Protein AF-A0A9D1D4U3-F1 (afdb_monomer_lite)

Structure (mmCIF, N/CA/C/O backbone):
data_AF-A0A9D1D4U3-F1
#
_entry.id   AF-A0A9D1D4U3-F1
#
loop_
_atom_site.group_PDB
_atom_site.id
_atom_site.type_symbol
_atom_site.label_atom_id
_atom_site.label_alt_id
_atom_site.label_comp_id
_atom_site.label_asym_id
_atom_site.label_entity_id
_atom_site.label_seq_id
_atom_site.pdbx_PDB_ins_code
_atom_site.Cartn_x
_atom_site.Cartn_y
_atom_site.Cartn_z
_atom_site.occupancy
_atom_site.B_iso_or_equiv
_atom_site.auth_seq_id
_atom_site.auth_comp_id
_atom_site.auth_asym_id
_atom_site.auth_atom_id
_atom_site.pdbx_PDB_model_num
ATOM 1 N N . MET A 1 1 ? -9.883 20.792 32.532 1.00 59.12 1 MET A N 1
ATOM 2 C CA . MET A 1 1 ? -8.719 19.968 32.143 1.00 59.12 1 MET A CA 1
ATOM 3 C C . MET A 1 1 ? -8.079 20.694 30.978 1.00 59.12 1 MET A C 1
ATOM 5 O O . MET A 1 1 ? -8.821 20.966 30.047 1.00 59.12 1 MET A O 1
ATOM 9 N N . PRO A 1 2 ? -6.821 21.153 31.076 1.00 56.22 2 PRO A N 1
ATOM 10 C CA . PRO A 1 2 ? -6.246 22.021 30.054 1.00 56.22 2 PRO A CA 1
ATOM 11 C C . PRO A 1 2 ? -6.187 21.269 28.723 1.00 56.22 2 PRO A C 1
ATOM 13 O O . PRO A 1 2 ? -5.893 20.072 28.705 1.00 56.22 2 PRO A O 1
ATOM 16 N N . ASP A 1 3 ? -6.509 21.970 27.638 1.00 63.97 3 ASP A N 1
ATOM 17 C CA . ASP A 1 3 ? -6.623 21.434 26.285 1.00 63.97 3 ASP A CA 1
ATOM 18 C C . ASP A 1 3 ? -5.274 20.911 25.781 1.00 63.97 3 ASP A C 1
ATOM 20 O O . ASP A 1 3 ? -4.497 21.599 25.112 1.00 63.97 3 ASP A O 1
ATOM 24 N N . SER A 1 4 ? -4.977 19.653 26.105 1.00 69.12 4 SER A N 1
ATOM 25 C CA . SER A 1 4 ? -3.967 18.890 25.389 1.00 69.12 4 SER A CA 1
ATOM 26 C C . SER A 1 4 ? -4.454 18.764 23.951 1.00 69.12 4 SER A C 1
ATOM 28 O O . SER A 1 4 ? -5.371 17.999 23.665 1.00 69.12 4 SER A O 1
ATOM 30 N N . ARG A 1 5 ? -3.834 19.518 23.036 1.00 77.88 5 ARG A N 1
ATOM 31 C CA . ARG A 1 5 ? -4.101 19.461 21.584 1.00 77.88 5 ARG A CA 1
ATOM 32 C C . ARG A 1 5 ? -3.943 18.055 20.991 1.00 77.88 5 ARG A C 1
ATOM 34 O O . ARG A 1 5 ? -4.362 17.816 19.864 1.00 77.88 5 ARG A O 1
ATOM 41 N N . PHE A 1 6 ? -3.356 17.132 21.749 1.00 79.00 6 PHE A N 1
ATOM 42 C CA . PHE A 1 6 ? -3.165 15.744 21.372 1.00 79.00 6 PHE A CA 1
ATOM 43 C C . PHE A 1 6 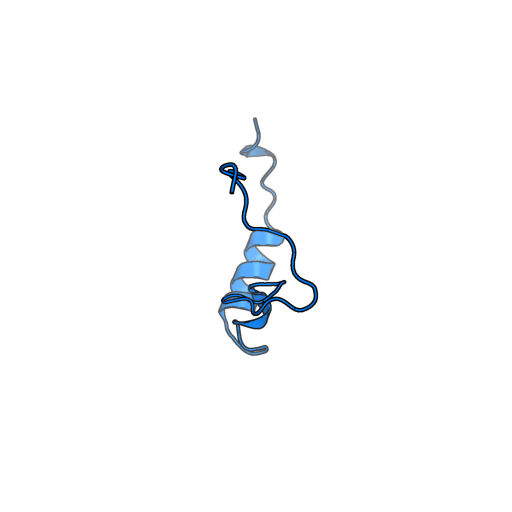? -3.994 14.804 22.235 1.00 79.00 6 PHE A C 1
ATOM 45 O O . PHE A 1 6 ? -4.185 15.020 23.437 1.00 79.00 6 PHE A O 1
ATOM 52 N N . LYS A 1 7 ? -4.424 13.708 21.606 1.00 80.44 7 LYS A N 1
ATOM 53 C CA . LYS A 1 7 ? -5.052 12.587 22.296 1.00 80.44 7 LYS A CA 1
ATOM 54 C C . LYS A 1 7 ? -4.071 12.016 23.338 1.00 80.44 7 LYS A C 1
ATOM 56 O O . LYS A 1 7 ? -2.919 11.763 22.982 1.00 80.44 7 LYS A O 1
ATOM 61 N N . PRO A 1 8 ? -4.494 11.810 24.598 1.00 81.69 8 PRO A N 1
ATOM 62 C CA . PRO A 1 8 ? -3.632 11.237 25.626 1.00 81.69 8 PRO A CA 1
ATOM 63 C C . PRO A 1 8 ? -3.227 9.809 25.253 1.00 81.69 8 PRO A C 1
ATOM 65 O O . PRO A 1 8 ? -4.048 9.027 24.773 1.00 81.69 8 PRO A O 1
ATOM 68 N N . TYR A 1 9 ? -1.957 9.477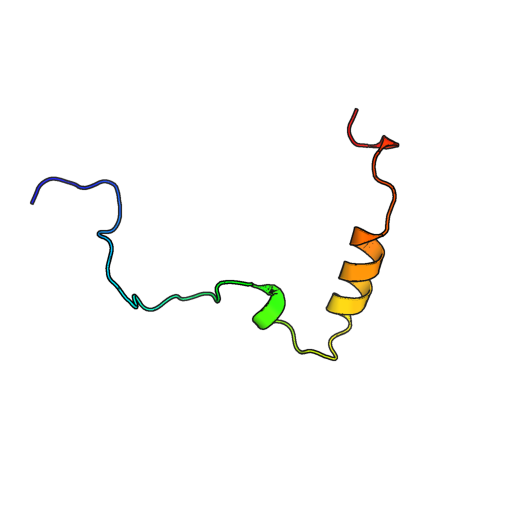 25.483 1.00 84.19 9 TYR A N 1
ATOM 69 C CA . TYR A 1 9 ? -1.432 8.136 25.246 1.00 84.19 9 TYR A CA 1
ATOM 70 C C . TYR A 1 9 ? -2.136 7.104 26.137 1.00 84.19 9 TYR A C 1
ATOM 72 O O . TYR A 1 9 ? -2.275 7.300 27.344 1.00 84.19 9 TYR A O 1
ATOM 80 N N . GLN A 1 10 ? -2.540 5.984 25.540 1.00 87.00 10 GLN A N 1
ATOM 81 C CA . GLN A 1 10 ? -3.099 4.829 26.236 1.00 87.00 10 GLN A CA 1
ATOM 82 C C . GLN A 1 10 ? -2.452 3.558 25.685 1.00 87.00 10 GLN A C 1
ATOM 84 O O . GLN A 1 10 ? -2.465 3.312 24.477 1.00 87.00 10 GLN A O 1
ATOM 89 N N . GLN A 1 11 ? -1.881 2.738 26.567 1.00 85.62 11 GLN A N 1
ATOM 90 C CA . GLN A 1 11 ? -1.326 1.448 26.170 1.00 85.62 11 GLN A CA 1
ATOM 91 C C . GLN A 1 11 ? -2.455 0.534 25.668 1.00 85.62 11 GLN A C 1
ATOM 93 O O . GLN A 1 11 ? -3.518 0.470 26.281 1.00 85.62 11 GLN A O 1
ATOM 98 N N . ASN A 1 12 ? -2.225 -0.157 24.546 1.00 85.25 12 ASN A N 1
ATOM 99 C CA . ASN A 1 12 ? -3.211 -1.012 23.866 1.00 85.25 12 ASN A CA 1
ATOM 100 C C . ASN A 1 12 ? -4.488 -0.281 23.413 1.00 85.25 12 ASN A C 1
ATOM 102 O O . ASN A 1 12 ? -5.557 -0.886 23.332 1.00 85.25 12 ASN A O 1
ATOM 106 N N . GLN A 1 13 ? -4.399 1.016 23.108 1.00 85.44 13 GLN A N 1
ATOM 107 C CA . GLN A 1 13 ? -5.531 1.751 22.554 1.00 85.44 13 GLN A CA 1
ATOM 108 C C . GLN A 1 13 ? -6.033 1.083 21.266 1.00 85.44 13 GLN A C 1
ATOM 110 O O . GLN A 1 13 ? -5.243 0.810 20.359 1.00 85.44 13 GLN A O 1
ATOM 115 N N . LEU A 1 14 ? -7.350 0.866 21.173 1.00 85.44 14 LEU A N 1
ATOM 116 C CA . LEU A 1 14 ? -7.969 0.307 19.974 1.00 85.44 14 LEU A CA 1
ATOM 117 C C . LEU A 1 14 ? -7.637 1.193 18.765 1.00 85.44 14 LEU A C 1
ATOM 119 O O . LEU A 1 14 ? -7.809 2.419 18.807 1.00 85.44 14 LEU A O 1
ATOM 123 N N . ARG A 1 15 ? -7.148 0.567 17.696 1.00 82.81 15 ARG A N 1
ATOM 124 C CA . ARG A 1 15 ? -6.824 1.232 16.434 1.00 82.81 15 ARG A CA 1
ATOM 125 C C . ARG A 1 15 ? -7.874 0.859 15.400 1.00 82.81 15 ARG A C 1
ATOM 127 O O . ARG A 1 15 ? -8.253 -0.302 15.305 1.00 82.81 15 ARG A O 1
ATOM 134 N N . LEU A 1 16 ? -8.338 1.855 14.648 1.00 86.69 16 LEU A N 1
ATOM 135 C CA . LEU A 1 16 ? -9.246 1.629 13.521 1.00 86.69 16 LEU A CA 1
ATOM 136 C C . LEU A 1 16 ? -8.528 0.926 12.363 1.00 86.69 16 LEU A C 1
ATOM 138 O O . LEU A 1 16 ? -9.138 0.144 11.645 1.00 86.69 16 LEU A O 1
ATOM 142 N N . LEU A 1 17 ? -7.239 1.222 12.199 1.00 90.25 17 LEU A N 1
ATOM 143 C CA . LEU A 1 17 ? -6.393 0.688 11.144 1.00 90.25 17 LEU A CA 1
ATOM 144 C C . LEU A 1 17 ? -5.250 -0.136 11.755 1.00 90.25 17 LEU A C 1
ATOM 146 O O . LEU A 1 17 ? -4.800 0.180 12.866 1.00 90.25 17 LEU A O 1
ATOM 150 N N . PRO A 1 18 ? -4.779 -1.177 11.053 1.00 89.06 18 PRO A N 1
ATOM 151 C CA . PRO A 1 18 ? -3.576 -1.901 11.438 1.00 89.06 18 PRO A CA 1
ATOM 152 C C . PRO A 1 18 ? -2.332 -1.006 11.373 1.00 89.06 18 PRO A C 1
ATOM 154 O O . PRO A 1 18 ? -2.367 0.119 10.872 1.00 89.06 18 PRO A O 1
ATOM 157 N N . LEU A 1 19 ? -1.228 -1.507 11.931 1.00 87.19 19 LEU A N 1
ATOM 158 C CA . LEU A 1 19 ? 0.068 -0.825 11.864 1.00 87.19 19 LEU A CA 1
ATOM 159 C C . LEU A 1 19 ? 0.609 -0.783 10.436 1.00 87.19 19 LEU A C 1
ATOM 161 O O . LEU A 1 19 ? 1.187 0.225 10.039 1.00 87.19 19 LEU A O 1
ATOM 165 N N . ASP A 1 20 ? 0.386 -1.859 9.690 1.00 89.50 20 ASP A N 1
ATOM 166 C CA . ASP A 1 20 ? 0.659 -1.940 8.268 1.00 89.50 20 ASP A CA 1
ATOM 167 C C . ASP A 1 20 ? -0.663 -2.098 7.509 1.00 89.50 20 ASP A C 1
ATOM 169 O O . ASP A 1 20 ? -1.411 -3.054 7.707 1.00 89.50 20 ASP A O 1
ATOM 173 N N . LEU A 1 21 ? -0.956 -1.148 6.621 1.00 88.69 21 LEU A N 1
ATOM 174 C CA . LEU A 1 21 ? -2.152 -1.191 5.779 1.00 88.69 21 LEU A CA 1
ATOM 175 C C . LEU A 1 21 ? -2.127 -2.368 4.800 1.00 88.69 21 LEU A C 1
ATOM 177 O O . LEU A 1 21 ? -3.192 -2.817 4.371 1.00 88.69 21 LEU A O 1
ATOM 181 N N . SER A 1 22 ? -0.948 -2.908 4.484 1.00 89.81 22 SER A N 1
ATOM 182 C CA . SER A 1 22 ? -0.822 -4.109 3.665 1.00 89.81 22 SER A CA 1
ATOM 183 C C . SER A 1 22 ? -1.485 -5.322 4.328 1.00 89.81 22 SER A C 1
ATOM 185 O O . SER A 1 22 ? -1.962 -6.202 3.614 1.00 89.81 22 SER A O 1
ATOM 187 N N . GLU A 1 23 ? -1.623 -5.352 5.661 1.00 91.56 23 GLU A N 1
ATOM 188 C CA . GLU A 1 23 ? -2.350 -6.406 6.392 1.00 91.56 23 GLU A CA 1
ATOM 189 C C . GLU A 1 23 ? -3.839 -6.457 6.018 1.00 91.56 23 GLU A C 1
ATOM 191 O O . GLU A 1 23 ? -4.480 -7.498 6.149 1.00 91.56 23 GLU A O 1
ATOM 196 N N . MET A 1 24 ? -4.400 -5.356 5.506 1.00 92.62 24 MET A N 1
ATOM 197 C CA . MET A 1 24 ? -5.782 -5.317 5.015 1.00 92.62 24 MET A CA 1
ATOM 198 C C . MET A 1 24 ? -5.935 -5.922 3.611 1.00 92.62 24 MET A C 1
ATOM 200 O O . MET A 1 24 ? -7.058 -6.122 3.150 1.00 92.62 24 MET A O 1
ATOM 204 N N . VAL A 1 25 ? -4.831 -6.212 2.916 1.00 94.25 25 VAL A N 1
ATOM 205 C CA . VAL A 1 25 ? -4.824 -6.795 1.570 1.00 94.25 25 VAL A CA 1
ATOM 206 C C . VAL A 1 25 ? -4.576 -8.304 1.680 1.00 94.25 25 VAL A C 1
ATOM 208 O O . V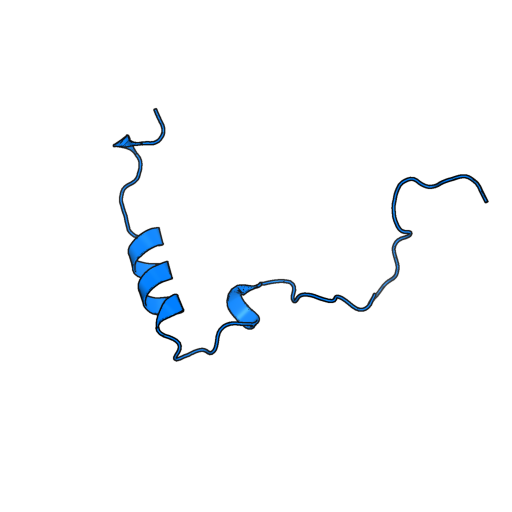AL A 1 25 ? -3.531 -8.707 2.190 1.00 94.25 25 VAL A O 1
ATOM 211 N N . PRO A 1 26 ? -5.464 -9.177 1.171 1.00 95.56 26 PRO A N 1
ATOM 212 C CA . PRO A 1 26 ? -5.239 -10.622 1.218 1.00 95.56 26 PRO A CA 1
ATOM 213 C C . PRO A 1 26 ? -3.913 -11.036 0.566 1.00 95.56 26 PRO A C 1
ATOM 215 O O . PRO A 1 26 ? -3.461 -10.410 -0.395 1.00 95.56 26 PRO A O 1
ATOM 218 N N . GLU A 1 27 ? -3.294 -12.112 1.055 1.00 93.88 27 GLU A N 1
ATOM 219 C CA . GLU A 1 27 ? -1.981 -12.578 0.575 1.00 93.88 27 GLU A CA 1
ATOM 220 C C . GLU A 1 27 ? -1.960 -12.868 -0.936 1.00 93.88 27 GLU A C 1
ATOM 222 O O . GLU A 1 27 ? -1.002 -12.523 -1.621 1.00 93.88 27 GLU A O 1
ATOM 227 N N . ASN A 1 28 ? -3.054 -13.416 -1.475 1.00 94.94 28 ASN A N 1
ATOM 228 C CA . ASN A 1 28 ? -3.181 -13.790 -2.889 1.00 94.94 28 ASN A CA 1
ATOM 229 C C . ASN A 1 28 ? -3.865 -12.713 -3.756 1.00 94.94 28 ASN A C 1
ATOM 231 O O . ASN A 1 28 ? -4.399 -13.016 -4.823 1.00 94.94 28 ASN A O 1
ATOM 235 N N . HIS A 1 29 ? -3.910 -11.458 -3.302 1.00 96.94 29 HIS A N 1
ATOM 236 C CA . HIS A 1 29 ? -4.584 -10.379 -4.024 1.00 96.94 29 HIS A CA 1
ATOM 237 C C . HIS A 1 29 ? -3.685 -9.741 -5.099 1.00 96.94 29 HIS A C 1
ATOM 239 O O . HIS A 1 29 ? -2.528 -9.412 -4.839 1.00 96.94 29 HIS A O 1
ATOM 245 N N . MET A 1 30 ? -4.242 -9.464 -6.287 1.00 96.69 30 MET A N 1
ATOM 246 C CA . MET A 1 30 ? -3.521 -8.884 -7.438 1.00 96.69 30 MET A CA 1
ATOM 247 C C . MET A 1 30 ? -2.804 -7.563 -7.116 1.00 96.69 30 MET A C 1
ATOM 249 O O . MET A 1 30 ? -1.735 -7.290 -7.653 1.00 96.69 30 MET A O 1
ATOM 253 N N . ALA A 1 31 ? -3.359 -6.758 -6.205 1.00 95.50 31 ALA A N 1
ATOM 254 C CA . ALA A 1 31 ? -2.743 -5.499 -5.779 1.00 95.50 31 ALA A CA 1
ATOM 255 C C . ALA A 1 31 ? -1.294 -5.677 -5.293 1.00 95.50 31 ALA A C 1
ATOM 257 O O . ALA A 1 31 ? -0.464 -4.827 -5.580 1.00 95.50 31 ALA A O 1
ATOM 258 N N . ARG A 1 32 ? -0.961 -6.807 -4.652 1.00 94.75 32 ARG A N 1
ATOM 259 C CA . ARG A 1 32 ? 0.409 -7.101 -4.199 1.00 94.75 32 ARG A CA 1
ATOM 260 C C . ARG A 1 32 ? 1.382 -7.342 -5.354 1.00 94.75 32 ARG A C 1
ATOM 262 O O . ARG A 1 32 ? 2.576 -7.114 -5.206 1.00 94.75 32 ARG A O 1
ATOM 269 N N . VAL A 1 33 ? 0.890 -7.820 -6.497 1.00 95.75 33 VAL A N 1
ATOM 270 C CA . VAL A 1 33 ? 1.704 -7.974 -7.712 1.00 95.75 33 VAL A CA 1
ATOM 271 C C . VAL A 1 33 ? 1.989 -6.605 -8.317 1.00 95.75 33 VAL A C 1
ATOM 273 O O . VAL A 1 33 ? 3.133 -6.317 -8.647 1.00 95.75 33 VAL A O 1
ATOM 276 N N . ILE A 1 34 ? 0.961 -5.759 -8.421 1.00 96.38 34 ILE A N 1
ATOM 277 C CA . ILE A 1 34 ? 1.089 -4.393 -8.946 1.00 96.38 34 ILE A CA 1
ATOM 278 C C . ILE A 1 34 ? 2.057 -3.582 -8.081 1.00 96.38 34 ILE A C 1
ATOM 280 O O . ILE A 1 34 ? 2.975 -2.975 -8.617 1.00 96.38 34 ILE A O 1
ATOM 284 N N . ASP A 1 35 ? 1.888 -3.637 -6.762 1.00 95.38 35 ASP A N 1
ATOM 285 C CA . ASP A 1 35 ? 2.748 -2.984 -5.773 1.00 95.38 35 ASP A CA 1
ATOM 286 C C . ASP A 1 35 ? 4.229 -3.343 -5.979 1.00 95.38 35 ASP A C 1
ATOM 288 O O . ASP A 1 35 ? 5.056 -2.467 -6.209 1.00 95.38 35 ASP A O 1
ATOM 292 N N . ARG A 1 36 ? 4.553 -4.642 -6.075 1.00 95.50 36 ARG A N 1
ATOM 293 C CA . ARG A 1 36 ? 5.925 -5.105 -6.359 1.00 95.50 36 ARG A CA 1
ATOM 294 C C . ARG A 1 36 ? 6.482 -4.601 -7.685 1.00 95.50 36 ARG A C 1
ATOM 296 O O . ARG A 1 36 ? 7.680 -4.350 -7.779 1.00 95.50 36 ARG A O 1
ATOM 303 N N . VAL A 1 37 ? 5.647 -4.514 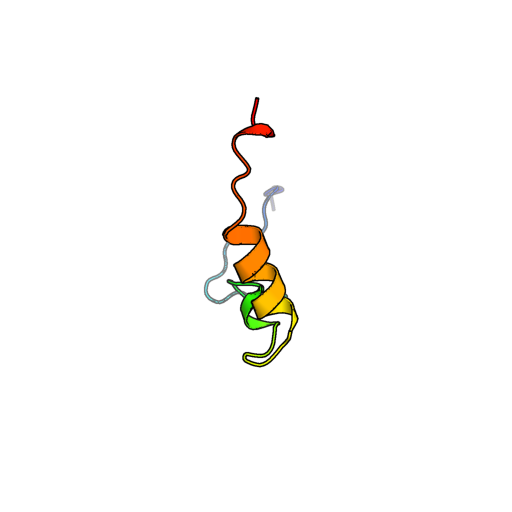-8.719 1.00 96.75 37 VAL A N 1
ATOM 304 C CA . VAL A 1 37 ? 6.078 -3.992 -10.021 1.00 96.75 37 VAL A CA 1
ATOM 305 C C . VAL A 1 37 ? 6.400 -2.510 -9.897 1.00 96.75 37 VAL A C 1
ATOM 307 O O . VAL A 1 37 ? 7.465 -2.104 -10.347 1.00 96.75 37 VAL A O 1
ATOM 310 N N . VAL A 1 38 ? 5.528 -1.726 -9.261 1.00 95.38 38 VAL A N 1
ATOM 311 C CA . VAL A 1 38 ? 5.719 -0.283 -9.064 1.00 95.38 38 VAL A CA 1
ATOM 312 C C . VAL A 1 38 ? 6.983 0.005 -8.257 1.00 95.38 38 VAL A C 1
ATOM 314 O O . VAL A 1 38 ? 7.805 0.793 -8.709 1.00 95.38 38 VAL A O 1
ATOM 317 N N . GLU A 1 39 ? 7.194 -0.697 -7.143 1.00 94.88 39 GLU A N 1
ATOM 318 C CA . GLU A 1 39 ? 8.395 -0.557 -6.302 1.00 94.88 39 GLU A CA 1
ATOM 319 C C . GLU A 1 39 ? 9.695 -0.946 -7.027 1.00 94.88 39 GLU A C 1
ATOM 321 O O . GLU A 1 39 ? 10.786 -0.552 -6.624 1.00 94.88 39 GLU A O 1
ATOM 326 N N . SER A 1 40 ? 9.605 -1.720 -8.113 1.00 96.06 40 SER A N 1
ATOM 327 C CA . SER A 1 40 ? 10.767 -2.089 -8.929 1.00 96.06 40 SER A CA 1
ATOM 328 C C . SER A 1 40 ? 11.104 -1.085 -10.038 1.00 96.06 40 SER A C 1
ATOM 330 O O . SER A 1 40 ? 12.124 -1.246 -10.713 1.00 96.06 40 SER A O 1
ATOM 332 N N . LEU A 1 41 ? 10.256 -0.076 -10.268 1.00 95.62 41 LEU A N 1
ATOM 333 C CA . LEU A 1 41 ? 10.468 0.913 -11.325 1.00 95.62 41 LEU A CA 1
ATOM 334 C C . LEU A 1 41 ? 11.579 1.899 -10.943 1.00 95.62 41 LEU A C 1
ATOM 336 O O . LEU A 1 41 ? 11.622 2.415 -9.832 1.00 95.62 41 LEU A O 1
ATOM 340 N N . ASP A 1 42 ? 12.458 2.211 -11.897 1.00 95.44 42 ASP A N 1
ATOM 341 C CA . ASP A 1 42 ? 13.477 3.250 -11.730 1.00 95.44 42 ASP A CA 1
ATOM 342 C C . ASP A 1 42 ? 12.846 4.644 -11.868 1.00 95.44 42 ASP A C 1
ATOM 344 O O . ASP A 1 42 ? 12.540 5.097 -12.975 1.00 95.44 42 ASP A O 1
ATOM 348 N N . THR A 1 43 ? 12.647 5.326 -10.740 1.00 95.00 43 THR A N 1
ATOM 349 C CA . THR A 1 43 ? 12.023 6.656 -10.667 1.00 95.00 43 THR A CA 1
ATOM 350 C C . THR A 1 43 ? 13.021 7.807 -10.664 1.00 95.00 43 THR A C 1
ATOM 352 O O . THR A 1 43 ? 12.596 8.959 -10.648 1.00 95.00 43 THR A O 1
ATOM 355 N N . ARG A 1 44 ? 14.336 7.552 -10.756 1.00 94.94 44 ARG A N 1
ATOM 356 C CA . ARG A 1 44 ? 15.375 8.596 -10.621 1.00 94.94 44 ARG A CA 1
ATOM 357 C C . ARG A 1 44 ? 15.209 9.759 -11.599 1.00 94.94 44 ARG A C 1
ATOM 359 O O . ARG A 1 44 ? 15.566 10.887 -11.286 1.00 94.94 44 ARG A O 1
ATOM 366 N N . ALA A 1 45 ? 14.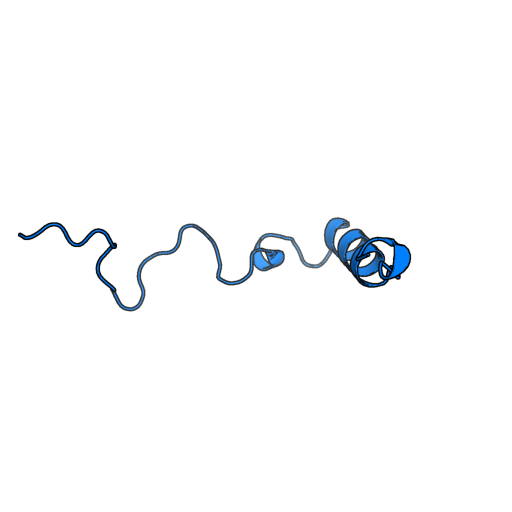654 9.495 -12.780 1.00 92.31 45 ALA A N 1
ATOM 367 C CA . ALA A 1 45 ? 14.377 10.522 -13.782 1.00 92.31 45 ALA A CA 1
ATOM 368 C C . ALA A 1 45 ? 13.264 11.516 -13.375 1.00 92.31 45 ALA A C 1
ATOM 370 O O . ALA A 1 45 ? 13.158 12.575 -13.987 1.00 92.31 45 ALA A O 1
ATOM 371 N N . LEU A 1 46 ? 12.434 11.178 -12.382 1.00 91.50 46 LEU A N 1
ATOM 372 C CA . LEU A 1 46 ? 11.290 11.969 -11.911 1.00 91.50 46 LEU A CA 1
ATOM 373 C C . LEU A 1 46 ? 11.568 12.739 -10.608 1.00 91.50 46 LEU A C 1
ATOM 375 O O . LEU A 1 46 ? 10.753 13.566 -10.217 1.00 91.50 46 LEU A O 1
ATOM 379 N N . GLU A 1 47 ? 12.688 12.473 -9.935 1.00 86.69 47 GLU A N 1
ATOM 380 C CA . GLU A 1 47 ? 13.031 13.029 -8.612 1.00 86.69 47 GLU A CA 1
ATOM 381 C C . GLU A 1 47 ? 13.868 14.327 -8.682 1.00 86.69 47 GLU A C 1
ATOM 383 O O . GLU A 1 47 ? 14.382 14.783 -7.660 1.00 86.69 47 GLU A O 1
ATOM 388 N N . ALA A 1 48 ? 14.022 14.902 -9.882 1.00 64.56 48 ALA A N 1
ATOM 389 C CA . ALA A 1 48 ? 14.822 16.100 -10.163 1.00 64.56 48 ALA A CA 1
ATOM 390 C C . ALA A 1 48 ? 14.096 17.426 -9.876 1.00 64.56 48 ALA A C 1
ATOM 392 O O . ALA A 1 48 ? 12.868 17.506 -10.109 1.00 64.56 48 ALA A O 1
#

pLDDT: mean 8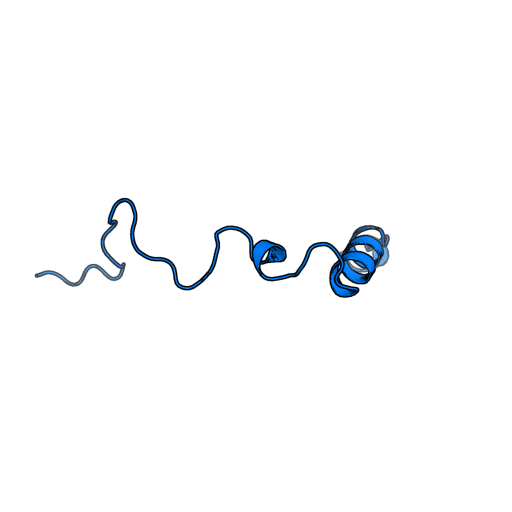7.78, std 10.09, range [56.22, 96.94]

Sequence (48 aa):
MPDSRFKPYQQNQLRLLPLDLSEMVPENHMARVIDRVVESLDTRALEA

Organism: NCBI:txid2840688

Secondary structure (DSSP, 8-state):
----SSPPP-TT---SS-SSGGGGS-TT-THHHHHHHHHTS--GGG--

Foldseek 3Di:
DPDPVDDDDDPPPDDPADPDNCVVPDPPDCVVVVVVVVVPDDCVVVPD

Radius of gyration: 18.64 Å; chains: 1; bounding box: 25×36×46 Å